Protein AF-A0A820CR18-F1 (afdb_monomer_lite)

Secondary structure (DSSP, 8-state):
--------------------------S--------GGGS-HHHHHHHHTTS-HHHHHHHHTTT-HHHHHHHHS--S-EEEEE-S--HHHHHHHIIIIITTTGGGEEEEEE--GGG--TTT--GGG-TT--EEEE--------

Structure (mmCIF, N/CA/C/O backbone):
data_AF-A0A820CR18-F1
#
_entry.id   AF-A0A820CR18-F1
#
loop_
_atom_site.group_PDB
_atom_site.id
_atom_site.type_symbol
_atom_site.label_atom_id
_atom_site.label_alt_id
_atom_site.label_comp_id
_atom_site.label_asym_id
_atom_site.label_entity_id
_atom_site.label_seq_id
_atom_site.pdbx_PDB_ins_code
_atom_site.Cartn_x
_atom_site.Cartn_y
_atom_site.Cartn_z
_atom_site.occupancy
_atom_site.B_iso_or_equiv
_atom_site.auth_seq_id
_atom_site.auth_comp_id
_atom_site.auth_asym_id
_atom_site.auth_atom_id
_atom_site.pdbx_PDB_model_num
ATOM 1 N N . MET A 1 1 ? 32.878 -56.232 15.216 1.00 34.22 1 MET A N 1
ATOM 2 C CA . MET A 1 1 ? 32.942 -56.951 13.922 1.00 34.22 1 MET A CA 1
ATOM 3 C C . MET A 1 1 ? 31.548 -57.465 13.567 1.00 34.22 1 MET A C 1
ATOM 5 O O . MET A 1 1 ? 30.880 -57.930 14.473 1.00 34.22 1 MET A O 1
ATOM 9 N N . VAL A 1 2 ? 31.172 -57.413 12.281 1.00 28.09 2 VAL A N 1
ATOM 10 C CA . VAL A 1 2 ? 30.219 -58.316 11.580 1.00 28.09 2 VAL A CA 1
ATOM 11 C C . VAL A 1 2 ? 28.723 -58.372 12.015 1.00 28.09 2 VAL A C 1
ATOM 13 O O . VAL A 1 2 ? 28.352 -58.999 12.995 1.00 28.09 2 VAL A O 1
ATOM 16 N N . ASN A 1 3 ? 27.881 -57.813 11.131 1.00 25.34 3 ASN A N 1
ATOM 17 C CA . ASN A 1 3 ? 26.556 -58.250 10.625 1.00 25.34 3 ASN A CA 1
ATOM 18 C C . ASN A 1 3 ? 25.290 -58.450 11.505 1.00 25.34 3 ASN A C 1
ATOM 20 O O . ASN A 1 3 ? 24.970 -59.542 11.963 1.00 25.34 3 ASN A O 1
ATOM 24 N N . THR A 1 4 ? 24.451 -57.405 11.512 1.00 41.53 4 THR A N 1
ATOM 25 C CA . THR A 1 4 ? 23.125 -57.323 10.831 1.00 41.53 4 THR A CA 1
ATOM 26 C C . THR A 1 4 ? 22.173 -58.541 10.691 1.00 41.53 4 THR A C 1
ATOM 28 O O . THR A 1 4 ? 22.429 -59.484 9.944 1.00 41.53 4 THR A O 1
ATOM 31 N N . LYS A 1 5 ? 20.929 -58.360 11.183 1.00 37.50 5 LYS A N 1
ATOM 32 C CA . LYS A 1 5 ? 19.626 -58.741 10.555 1.00 37.50 5 LYS A CA 1
ATOM 33 C C . LYS A 1 5 ? 18.623 -57.593 10.858 1.00 37.50 5 LYS A C 1
ATOM 35 O O . LYS A 1 5 ? 18.727 -57.025 11.936 1.00 37.50 5 LYS A O 1
ATOM 40 N N . ARG A 1 6 ? 17.829 -57.020 9.928 1.00 32.88 6 ARG A N 1
ATOM 41 C CA . ARG A 1 6 ? 16.625 -57.525 9.197 1.00 32.88 6 ARG A CA 1
ATOM 42 C C . ARG A 1 6 ? 15.501 -58.000 10.144 1.00 32.88 6 ARG A C 1
ATOM 44 O O . ARG A 1 6 ? 15.792 -58.852 10.968 1.00 32.88 6 ARG A O 1
ATOM 51 N N . LEU A 1 7 ? 14.218 -57.603 10.044 1.00 36.62 7 LEU A N 1
ATOM 52 C CA . LEU A 1 7 ? 13.467 -56.597 9.230 1.00 36.62 7 LEU A CA 1
ATOM 53 C C . LEU A 1 7 ? 12.620 -55.703 10.197 1.00 36.62 7 LEU A C 1
ATOM 55 O O . LEU A 1 7 ? 12.913 -55.755 11.385 1.00 36.62 7 LEU A O 1
ATOM 59 N N . ARG A 1 8 ? 11.609 -54.865 9.879 1.00 30.30 8 ARG A N 1
ATOM 60 C CA . ARG A 1 8 ? 10.745 -54.474 8.713 1.00 30.30 8 ARG A CA 1
ATOM 61 C C . ARG A 1 8 ? 10.287 -52.994 8.986 1.00 30.30 8 ARG A C 1
ATOM 63 O O . ARG A 1 8 ? 10.749 -52.454 9.984 1.00 30.30 8 ARG A O 1
ATOM 70 N N . SER A 1 9 ? 9.458 -52.230 8.256 1.00 37.28 9 SER A N 1
ATOM 71 C CA . SER A 1 9 ? 8.640 -52.342 7.025 1.00 37.28 9 SER A CA 1
ATOM 72 C C . SER A 1 9 ? 8.537 -50.945 6.356 1.00 37.28 9 SER A C 1
ATOM 74 O O . SER A 1 9 ? 8.331 -49.965 7.059 1.00 37.28 9 SER A O 1
ATOM 76 N N . GLU A 1 10 ? 8.844 -50.817 5.056 1.00 35.06 10 GLU A N 1
ATOM 77 C CA . GLU A 1 10 ? 7.872 -50.498 3.968 1.00 35.06 10 GLU A CA 1
ATOM 78 C C . GLU A 1 10 ? 7.430 -49.014 3.937 1.00 35.06 10 GLU A C 1
ATOM 80 O O . GLU A 1 10 ? 6.698 -48.559 4.802 1.00 35.06 10 GLU A O 1
ATOM 85 N N . SER A 1 11 ? 8.055 -48.176 3.091 1.00 34.25 11 SER A N 1
ATOM 86 C CA . SER A 1 11 ? 7.656 -47.828 1.698 1.00 34.25 11 SER A CA 1
ATOM 87 C C . SER A 1 11 ? 6.449 -46.874 1.626 1.00 34.25 11 SER A C 1
ATOM 89 O O . SER A 1 11 ? 5.500 -47.025 2.378 1.00 34.25 11 SER A O 1
ATOM 91 N N . PHE A 1 12 ? 6.385 -45.875 0.743 1.00 33.84 12 PHE A N 1
ATOM 92 C CA . PHE A 1 12 ? 7.052 -45.666 -0.556 1.00 33.84 12 PHE A CA 1
ATOM 93 C C . PHE A 1 12 ? 7.670 -44.235 -0.612 1.00 33.84 12 PHE A C 1
ATOM 95 O O . PHE A 1 12 ? 7.688 -43.566 0.414 1.00 33.84 12 PHE A O 1
ATOM 102 N N . TYR A 1 13 ? 8.222 -43.674 -1.698 1.00 31.39 13 TYR A N 1
ATOM 103 C CA . TYR A 1 13 ? 8.344 -44.068 -3.115 1.00 31.39 13 TYR A CA 1
ATOM 104 C C . TYR A 1 13 ? 9.679 -43.533 -3.682 1.00 31.39 13 TYR A C 1
ATOM 106 O O . TYR A 1 13 ? 10.180 -42.517 -3.209 1.00 31.39 13 TYR A O 1
ATOM 114 N N . ASN A 1 14 ? 10.230 -44.173 -4.720 1.00 32.28 14 ASN A N 1
ATOM 115 C CA . ASN A 1 14 ? 11.452 -43.713 -5.398 1.00 32.28 14 ASN A CA 1
ATOM 116 C C . ASN A 1 14 ? 11.125 -42.854 -6.630 1.00 32.28 14 ASN A C 1
ATOM 118 O O . ASN A 1 14 ? 10.334 -43.274 -7.475 1.00 32.28 14 ASN A O 1
ATOM 122 N N . PHE A 1 15 ? 11.784 -41.701 -6.778 1.00 34.50 15 PHE A N 1
ATOM 123 C CA . PHE A 1 15 ? 11.734 -40.909 -8.010 1.00 34.50 15 PHE A CA 1
ATOM 124 C C . PHE A 1 15 ? 12.711 -41.507 -9.033 1.00 34.50 15 PHE A C 1
ATOM 126 O O . PHE A 1 15 ? 13.923 -41.474 -8.833 1.00 34.50 15 PHE A O 1
ATOM 133 N N . HIS A 1 16 ? 12.188 -42.121 -10.097 1.00 38.78 16 HIS A N 1
ATOM 134 C CA . HIS A 1 16 ? 13.006 -42.863 -11.059 1.00 38.78 16 HIS A CA 1
ATOM 135 C C . HIS A 1 16 ? 13.619 -41.915 -12.100 1.00 38.78 16 HIS A C 1
ATOM 137 O O . HIS A 1 16 ? 12.968 -41.529 -13.071 1.00 38.78 16 HIS A O 1
ATOM 143 N N . GLU A 1 17 ? 14.884 -41.547 -11.905 1.00 44.19 17 GLU A N 1
ATOM 144 C CA . GLU A 1 17 ? 15.661 -40.791 -12.888 1.00 44.19 17 GLU A CA 1
ATOM 145 C C . GLU A 1 17 ? 15.965 -41.680 -14.105 1.00 44.19 17 GLU A C 1
ATOM 147 O O . GLU A 1 17 ? 16.818 -42.563 -14.050 1.00 44.19 17 GLU A O 1
ATOM 152 N N . ASN A 1 18 ? 15.237 -41.473 -15.207 1.00 35.06 18 ASN A N 1
ATOM 153 C CA . ASN A 1 18 ? 15.453 -42.181 -16.469 1.00 35.06 18 ASN A CA 1
ATOM 154 C C . ASN A 1 18 ? 15.849 -41.194 -17.571 1.00 35.06 18 ASN A C 1
ATOM 156 O O . ASN A 1 18 ? 15.022 -40.454 -18.111 1.00 35.06 18 ASN A O 1
ATOM 160 N N . ASN A 1 19 ? 17.129 -41.236 -17.936 1.00 46.75 19 ASN A N 1
ATOM 161 C CA . ASN A 1 19 ? 17.657 -40.589 -19.128 1.00 46.75 19 ASN A CA 1
ATOM 162 C C . ASN A 1 19 ? 17.122 -41.286 -20.388 1.00 46.75 19 ASN A C 1
ATOM 164 O O . ASN A 1 19 ? 17.729 -42.255 -20.822 1.00 46.75 19 ASN A O 1
ATOM 168 N N . ASP A 1 20 ? 16.037 -40.785 -20.993 1.00 48.50 20 ASP A N 1
ATOM 169 C CA . ASP A 1 20 ? 15.833 -40.911 -22.449 1.00 48.50 20 ASP A CA 1
ATOM 170 C C . ASP A 1 20 ? 14.748 -39.973 -23.018 1.00 48.50 20 ASP A C 1
ATOM 172 O O . ASP A 1 20 ? 13.651 -40.362 -23.427 1.00 48.50 20 ASP A O 1
ATOM 176 N N . ARG A 1 21 ? 15.077 -38.676 -23.094 1.00 44.03 21 ARG A N 1
ATOM 177 C CA . ARG A 1 21 ? 14.392 -37.718 -23.985 1.00 44.03 21 ARG A CA 1
ATOM 178 C C . ARG A 1 21 ? 15.366 -36.948 -24.877 1.00 44.03 21 ARG A C 1
ATOM 180 O O . ARG A 1 21 ? 15.210 -35.753 -25.107 1.00 44.03 21 ARG A O 1
ATOM 187 N N . LYS A 1 22 ? 16.321 -37.668 -25.479 1.00 48.06 22 LYS A N 1
ATOM 188 C CA . LYS A 1 22 ? 17.021 -37.210 -26.693 1.00 48.06 22 LYS A CA 1
ATOM 189 C C . L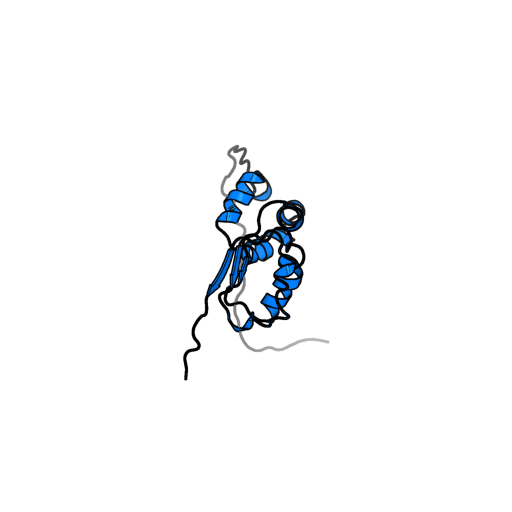YS A 1 22 ? 16.045 -37.169 -27.879 1.00 48.06 22 LYS A C 1
ATOM 191 O O . LYS A 1 22 ? 16.051 -38.044 -28.740 1.00 48.06 22 LYS A O 1
ATOM 196 N N . ARG A 1 23 ? 15.184 -36.150 -27.920 1.00 44.59 23 ARG A N 1
ATOM 197 C CA . ARG A 1 23 ? 14.387 -35.794 -29.101 1.00 44.59 23 ARG A CA 1
ATOM 198 C C . ARG A 1 23 ? 14.795 -34.411 -29.590 1.00 44.59 23 ARG A C 1
ATOM 200 O O . ARG A 1 23 ? 14.634 -33.429 -28.880 1.00 44.59 23 ARG A O 1
ATOM 207 N N . PHE A 1 24 ? 15.336 -34.409 -30.804 1.00 48.59 24 PHE A N 1
ATOM 208 C CA . PHE A 1 24 ? 15.628 -33.279 -31.680 1.00 48.59 24 PHE A CA 1
ATOM 209 C C . PHE A 1 24 ? 14.907 -31.962 -31.341 1.00 48.59 24 PHE A C 1
ATOM 211 O O . PHE A 1 24 ? 13.739 -31.789 -31.674 1.00 48.59 24 PHE A O 1
ATOM 218 N N . PHE A 1 25 ? 15.672 -31.006 -30.814 1.00 46.66 25 PHE A N 1
ATOM 219 C CA . PHE A 1 25 ? 15.452 -29.571 -31.018 1.00 46.66 25 PHE A CA 1
ATOM 220 C C . PHE A 1 25 ? 16.736 -28.955 -31.586 1.00 46.66 25 PHE A C 1
ATOM 222 O O . PHE A 1 25 ? 17.435 -28.175 -30.949 1.00 46.66 25 PHE A O 1
ATOM 229 N N . SER A 1 26 ? 17.078 -29.384 -32.802 1.00 54.31 26 SER A N 1
ATOM 230 C CA . SER A 1 26 ? 18.143 -28.813 -33.630 1.00 54.31 26 SER A CA 1
ATOM 231 C C . SER A 1 26 ? 17.513 -28.014 -34.775 1.00 54.31 26 SER A C 1
ATOM 233 O O . SER A 1 26 ? 17.586 -28.402 -35.941 1.00 54.31 26 SER A O 1
ATOM 235 N N . SER A 1 27 ? 16.832 -26.929 -34.418 1.00 47.41 27 SER A N 1
ATOM 236 C CA . SER A 1 27 ? 16.212 -25.978 -35.343 1.00 47.41 27 SER A CA 1
ATOM 237 C C . SER A 1 27 ? 16.427 -24.575 -34.793 1.00 47.41 27 SER A C 1
ATOM 239 O O . SER A 1 27 ? 16.018 -24.295 -33.671 1.00 47.41 27 SER A O 1
ATOM 241 N N . THR A 1 28 ? 17.094 -23.719 -35.562 1.00 50.09 28 THR A N 1
ATOM 242 C CA . THR A 1 28 ? 17.511 -22.385 -35.122 1.00 50.09 28 THR A CA 1
ATOM 243 C C . THR A 1 28 ? 16.316 -21.460 -34.902 1.00 50.09 28 THR A C 1
ATOM 245 O O . THR A 1 28 ? 15.797 -20.875 -35.852 1.00 50.09 28 THR A O 1
ATOM 248 N N . THR A 1 29 ? 15.929 -21.271 -33.646 1.00 51.88 29 THR A N 1
ATOM 249 C CA . THR A 1 29 ? 15.083 -20.165 -33.196 1.00 51.88 29 THR A CA 1
ATOM 250 C C . THR A 1 29 ? 15.903 -19.256 -32.282 1.00 51.88 29 THR A C 1
ATOM 252 O O . THR A 1 29 ? 16.451 -19.692 -31.272 1.00 51.88 29 THR A O 1
ATOM 255 N N . ASN A 1 30 ? 15.987 -17.965 -32.624 1.00 54.62 30 ASN A N 1
ATOM 256 C CA . ASN A 1 30 ? 16.325 -16.934 -31.640 1.00 54.62 30 ASN A CA 1
ATOM 257 C C . ASN A 1 30 ? 15.076 -16.707 -30.783 1.00 54.62 30 ASN A C 1
ATOM 259 O O . ASN A 1 30 ? 14.355 -15.724 -30.968 1.00 54.62 30 ASN A O 1
ATOM 263 N N . ASP A 1 31 ? 14.799 -17.651 -29.884 1.00 56.81 31 ASP A N 1
ATOM 264 C CA . ASP A 1 31 ? 13.739 -17.522 -28.890 1.00 56.81 31 ASP A CA 1
ATOM 265 C C . ASP A 1 31 ? 14.175 -16.474 -27.862 1.00 56.81 31 ASP A C 1
ATOM 267 O O . ASP A 1 31 ? 14.728 -16.767 -26.801 1.00 56.81 31 ASP A O 1
ATOM 271 N N . ASN A 1 32 ? 13.955 -15.210 -28.225 1.00 64.00 32 ASN A N 1
ATOM 272 C CA . ASN A 1 32 ? 14.108 -14.047 -27.364 1.00 64.00 32 ASN A CA 1
ATOM 273 C C . ASN A 1 32 ? 13.029 -14.106 -26.274 1.00 64.00 32 ASN A C 1
ATOM 275 O O . ASN A 1 32 ? 12.014 -13.416 -26.360 1.00 64.00 32 ASN A O 1
ATOM 279 N N . PHE A 1 33 ? 13.236 -14.954 -25.264 1.00 63.28 33 PHE A N 1
ATOM 280 C CA . PHE A 1 33 ? 12.344 -15.094 -24.117 1.00 63.28 33 PHE A CA 1
ATOM 281 C C . PHE A 1 33 ? 12.180 -13.741 -23.411 1.00 63.28 33 PHE A C 1
ATOM 283 O O . PHE A 1 33 ? 13.053 -13.288 -22.667 1.00 63.28 33 PHE A O 1
ATOM 290 N N . THR A 1 34 ? 11.046 -13.083 -23.651 1.00 79.81 34 THR A N 1
ATOM 291 C CA . THR A 1 34 ? 10.683 -11.816 -23.016 1.00 79.81 34 THR A CA 1
ATOM 292 C C . THR A 1 34 ? 10.360 -12.062 -21.547 1.00 79.81 34 THR A C 1
ATOM 294 O O . THR A 1 34 ? 9.282 -12.551 -21.211 1.00 79.81 34 THR A O 1
ATOM 297 N N . GLN A 1 35 ? 11.311 -11.742 -20.674 1.00 85.44 35 GLN A N 1
ATOM 298 C CA . GLN A 1 35 ? 11.136 -11.782 -19.224 1.00 85.44 35 GLN A CA 1
ATOM 299 C C . GLN A 1 35 ? 10.210 -10.647 -18.762 1.00 85.44 35 GLN A C 1
ATOM 301 O O . GLN A 1 35 ? 10.190 -9.571 -19.364 1.00 85.44 35 GLN A O 1
ATOM 306 N N . PHE A 1 36 ? 9.455 -10.866 -17.683 1.00 87.69 36 PHE A N 1
ATOM 307 C CA . PHE A 1 36 ? 8.552 -9.855 -17.114 1.00 87.69 36 PHE A CA 1
ATOM 308 C C . PHE A 1 36 ? 9.342 -8.625 -16.625 1.00 87.69 36 PHE A C 1
ATOM 310 O O . PHE A 1 36 ? 8.937 -7.477 -16.799 1.00 87.69 36 PHE A O 1
ATOM 317 N N . GLU A 1 37 ? 10.551 -8.880 -16.135 1.00 87.56 37 GLU A N 1
ATOM 318 C CA . GLU A 1 37 ? 11.604 -7.941 -15.758 1.00 87.56 37 GLU A CA 1
ATOM 319 C C . GLU A 1 37 ? 12.036 -6.990 -16.891 1.00 87.56 37 GLU A C 1
ATOM 321 O O . GLU A 1 37 ? 12.649 -5.958 -16.606 1.00 87.56 37 GLU A O 1
ATOM 326 N N . HIS A 1 38 ? 11.721 -7.307 -18.154 1.00 89.81 38 HIS A N 1
ATOM 327 C CA . HIS A 1 38 ? 12.035 -6.498 -19.340 1.00 89.81 38 HIS A CA 1
ATOM 328 C C . HIS A 1 38 ? 10.854 -5.657 -19.861 1.00 89.81 38 HIS A C 1
ATOM 330 O O . HIS A 1 38 ? 11.036 -4.901 -20.815 1.00 89.81 38 HIS A O 1
ATOM 336 N N . LEU A 1 39 ? 9.663 -5.735 -19.250 1.00 91.81 39 LEU A N 1
ATOM 337 C CA . LEU A 1 39 ? 8.563 -4.807 -19.553 1.00 91.81 39 LEU A CA 1
ATOM 338 C C . LEU A 1 39 ? 8.968 -3.356 -19.246 1.00 91.81 39 LEU A C 1
ATOM 340 O O . LEU A 1 39 ? 9.825 -3.114 -18.396 1.00 91.81 39 LEU A O 1
ATOM 344 N N . ALA A 1 40 ? 8.339 -2.380 -19.902 1.00 92.31 40 ALA A N 1
ATOM 345 C CA . ALA A 1 40 ? 8.509 -0.959 -19.584 1.00 92.31 40 ALA A CA 1
ATOM 346 C C . ALA A 1 40 ? 7.898 -0.617 -18.202 1.00 92.31 40 ALA A C 1
ATOM 348 O O . ALA A 1 40 ? 7.085 -1.386 -17.688 1.00 92.31 40 ALA A O 1
ATOM 349 N N . ASN A 1 41 ? 8.303 0.489 -17.563 1.00 91.75 41 ASN A N 1
ATOM 350 C CA . ASN A 1 41 ? 7.780 0.854 -16.230 1.00 91.75 41 ASN A CA 1
ATOM 351 C C . ASN A 1 41 ? 6.275 1.148 -16.296 1.00 91.75 41 ASN A C 1
ATOM 353 O O . ASN A 1 41 ? 5.521 0.753 -15.417 1.00 91.75 41 ASN A O 1
ATOM 357 N N . GLU A 1 42 ? 5.873 1.803 -17.377 1.00 91.00 42 GLU A N 1
ATOM 358 C CA . GLU A 1 42 ? 4.518 2.174 -17.757 1.00 91.00 42 GLU A CA 1
ATOM 359 C C . GLU A 1 42 ? 3.619 0.930 -17.779 1.00 91.00 42 GLU A C 1
ATOM 361 O O . GLU A 1 42 ? 2.667 0.850 -17.016 1.00 91.00 42 GLU A O 1
ATOM 366 N N . LEU A 1 43 ? 4.022 -0.107 -18.525 1.00 93.12 43 LEU A N 1
ATOM 367 C CA . LEU A 1 43 ? 3.294 -1.381 -18.613 1.00 93.12 43 LEU A CA 1
ATOM 368 C C . LEU A 1 43 ? 3.246 -2.152 -17.283 1.00 93.12 43 LEU A C 1
ATOM 370 O O . LEU A 1 43 ? 2.334 -2.943 -17.063 1.00 93.12 43 LEU A O 1
ATOM 374 N N . ILE A 1 44 ? 4.229 -1.964 -16.399 1.00 92.88 44 ILE A N 1
ATOM 375 C CA . ILE A 1 44 ? 4.212 -2.561 -15.055 1.00 92.88 44 ILE A CA 1
ATOM 376 C C . ILE A 1 44 ? 3.212 -1.823 -14.156 1.00 92.88 44 ILE A C 1
ATOM 378 O O . ILE A 1 44 ? 2.491 -2.479 -13.407 1.00 92.88 44 ILE A O 1
ATOM 382 N N . TYR A 1 45 ? 3.111 -0.496 -14.264 1.00 90.06 45 TYR A N 1
ATOM 383 C CA . TYR A 1 45 ? 2.076 0.277 -13.577 1.00 90.06 45 TYR A CA 1
ATOM 384 C C . TYR A 1 45 ? 0.671 -0.030 -14.122 1.00 90.06 45 TYR A C 1
ATOM 386 O O . TYR A 1 45 ? -0.218 -0.302 -13.320 1.00 90.06 45 TYR A O 1
ATOM 394 N N . ASP A 1 46 ? 0.498 -0.139 -15.446 1.00 89.75 46 ASP A N 1
ATOM 395 C CA . ASP A 1 46 ? -0.764 -0.576 -16.070 1.00 89.75 46 ASP A CA 1
ATOM 396 C C . ASP A 1 46 ? -1.234 -1.939 -15.520 1.00 89.75 46 ASP A C 1
ATOM 398 O O . ASP A 1 46 ? -2.426 -2.169 -15.347 1.00 89.75 46 ASP A O 1
ATOM 402 N N . ILE A 1 47 ? -0.305 -2.860 -15.225 1.00 90.88 47 ILE A N 1
ATOM 403 C CA . ILE A 1 47 ? -0.605 -4.164 -14.606 1.00 90.88 47 ILE A CA 1
ATOM 404 C C . ILE A 1 47 ? -0.913 -4.023 -13.109 1.00 90.88 47 ILE A C 1
ATOM 406 O O . ILE A 1 47 ? -1.778 -4.732 -12.589 1.00 90.88 47 ILE A O 1
ATOM 410 N N . PHE A 1 48 ? -0.217 -3.129 -12.405 1.00 89.44 48 PHE A N 1
ATOM 411 C CA . PHE A 1 48 ? -0.437 -2.870 -10.982 1.00 89.44 48 PHE A CA 1
ATOM 412 C C . PHE A 1 48 ? -1.809 -2.231 -10.709 1.00 89.44 48 PHE A C 1
ATOM 414 O O . PHE A 1 48 ? -2.421 -2.577 -9.703 1.00 89.44 48 PHE A O 1
ATOM 421 N N . ASP A 1 49 ? -2.364 -1.423 -11.613 1.00 86.00 49 ASP A N 1
ATOM 422 C CA . ASP A 1 49 ? -3.711 -0.839 -11.456 1.00 86.00 49 ASP A CA 1
ATOM 423 C C . ASP A 1 49 ? -4.847 -1.889 -11.382 1.00 86.00 49 ASP A C 1
ATOM 425 O O . ASP A 1 49 ? -5.924 -1.611 -10.847 1.00 86.00 49 ASP A O 1
ATOM 429 N N . TYR A 1 50 ? -4.616 -3.125 -11.849 1.00 88.75 50 TYR A N 1
ATOM 430 C CA . TYR A 1 50 ? -5.556 -4.252 -11.706 1.00 88.75 50 TYR A CA 1
ATOM 431 C C . TYR A 1 50 ? -5.363 -5.077 -10.421 1.00 88.75 50 TYR A C 1
ATOM 433 O O . TYR A 1 50 ? -6.127 -6.017 -10.173 1.00 88.75 50 TYR A O 1
ATOM 441 N N . LEU A 1 51 ? -4.349 -4.775 -9.609 1.00 88.00 51 LEU A N 1
ATOM 442 C CA . LEU A 1 51 ? -3.959 -5.547 -8.430 1.00 88.00 51 LEU A CA 1
ATOM 443 C C . LEU A 1 51 ? -4.066 -4.698 -7.158 1.00 88.00 51 LEU A C 1
ATOM 445 O O . LEU A 1 51 ? -3.871 -3.490 -7.166 1.00 88.00 51 LEU A O 1
ATOM 449 N N . ASP A 1 52 ? -4.336 -5.340 -6.019 1.00 84.88 52 ASP A N 1
ATOM 450 C CA . ASP A 1 52 ? -4.206 -4.630 -4.745 1.00 84.88 52 ASP A CA 1
ATOM 451 C C . ASP A 1 52 ? -2.733 -4.473 -4.349 1.00 84.88 52 ASP A C 1
ATOM 453 O O . ASP A 1 52 ? -1.941 -5.412 -4.479 1.00 84.88 52 ASP A O 1
ATOM 457 N N . PHE A 1 53 ? -2.383 -3.311 -3.799 1.00 87.81 53 PHE A N 1
ATOM 458 C CA . PHE A 1 53 ? -1.006 -2.985 -3.446 1.00 87.81 53 PHE A CA 1
ATOM 459 C C . PHE A 1 53 ? -0.398 -3.902 -2.373 1.00 87.81 53 PHE A C 1
ATOM 461 O O . PHE A 1 53 ? 0.815 -4.110 -2.386 1.00 87.81 53 PHE A O 1
ATOM 468 N N . TYR A 1 54 ? -1.200 -4.548 -1.517 1.00 86.62 54 TYR A N 1
ATOM 469 C CA . TYR A 1 54 ? -0.701 -5.611 -0.640 1.00 86.62 54 TYR A CA 1
ATOM 470 C C . TYR A 1 54 ? -0.165 -6.795 -1.455 1.00 86.62 54 TYR A C 1
ATOM 472 O O . TYR A 1 54 ? 0.959 -7.239 -1.224 1.00 86.62 54 TYR A O 1
ATOM 480 N N . HIS A 1 55 ? -0.925 -7.265 -2.451 1.00 88.19 55 HIS A N 1
ATOM 481 C CA . HIS A 1 55 ? -0.496 -8.358 -3.326 1.00 88.19 55 HIS A CA 1
ATOM 482 C C . HIS A 1 55 ? 0.712 -7.957 -4.175 1.00 88.19 55 HIS A C 1
ATOM 484 O O . HIS A 1 55 ? 1.631 -8.764 -4.335 1.00 88.19 55 HIS A O 1
ATOM 490 N N . ILE A 1 56 ? 0.746 -6.717 -4.677 1.00 91.12 56 ILE A N 1
ATOM 491 C CA . ILE A 1 56 ? 1.895 -6.189 -5.422 1.00 91.12 56 ILE A CA 1
ATOM 492 C C . ILE A 1 56 ? 3.150 -6.191 -4.538 1.00 91.12 56 ILE A C 1
ATOM 494 O O . ILE A 1 56 ? 4.166 -6.773 -4.921 1.00 91.12 56 ILE A O 1
ATOM 498 N N . TYR A 1 57 ? 3.076 -5.608 -3.338 1.00 89.12 57 TYR A N 1
ATOM 499 C CA . TYR A 1 57 ? 4.182 -5.576 -2.380 1.00 89.12 57 TYR A CA 1
ATOM 500 C C . TYR A 1 57 ? 4.701 -6.984 -2.076 1.00 89.12 57 TYR A C 1
ATOM 502 O O . TYR A 1 57 ? 5.875 -7.272 -2.318 1.00 89.12 57 TYR A O 1
ATOM 510 N N . THR A 1 58 ? 3.828 -7.895 -1.635 1.00 89.38 58 THR A N 1
ATOM 511 C CA . THR A 1 58 ? 4.242 -9.254 -1.253 1.00 89.38 58 THR A CA 1
ATOM 512 C C . THR A 1 58 ? 4.816 -10.072 -2.410 1.00 89.38 58 THR A C 1
ATOM 514 O O . THR A 1 58 ? 5.615 -10.971 -2.160 1.00 89.38 58 THR A O 1
ATOM 517 N N . SER A 1 59 ? 4.429 -9.777 -3.658 1.00 91.31 59 SER A N 1
ATOM 518 C CA . SER A 1 59 ? 4.854 -10.549 -4.836 1.00 91.31 59 SER A CA 1
ATOM 519 C C . SER A 1 59 ? 6.105 -9.982 -5.511 1.00 91.31 59 SER A C 1
ATOM 521 O O . SER A 1 59 ? 6.963 -10.754 -5.928 1.00 91.31 59 SER A O 1
ATOM 523 N N . PHE A 1 60 ? 6.228 -8.653 -5.625 1.00 91.38 60 PHE A N 1
ATOM 524 C CA . PHE A 1 60 ? 7.242 -8.006 -6.473 1.00 91.38 60 PHE A CA 1
ATOM 525 C C . PHE A 1 60 ? 8.386 -7.332 -5.699 1.00 91.38 60 PHE A C 1
ATOM 527 O O . PHE A 1 60 ? 9.496 -7.245 -6.225 1.00 91.38 60 PHE A O 1
ATOM 534 N N . PHE A 1 61 ? 8.178 -6.901 -4.447 1.00 89.69 61 PHE A N 1
ATOM 535 C CA . PHE A 1 61 ? 9.158 -6.091 -3.697 1.00 89.69 61 PHE A CA 1
ATOM 536 C C . PHE A 1 61 ? 10.521 -6.773 -3.494 1.00 89.69 61 PHE A C 1
ATOM 538 O O . PHE A 1 61 ? 11.553 -6.105 -3.478 1.00 89.69 61 PHE A O 1
ATOM 545 N N . ASN A 1 62 ? 10.529 -8.103 -3.365 1.00 89.06 62 ASN A N 1
ATOM 546 C CA . ASN A 1 62 ? 11.740 -8.897 -3.137 1.00 89.06 62 ASN A CA 1
ATOM 547 C C . ASN A 1 62 ? 12.330 -9.526 -4.414 1.00 89.06 62 ASN A C 1
ATOM 549 O O . ASN A 1 62 ? 13.348 -10.208 -4.320 1.00 89.06 62 ASN A O 1
ATOM 553 N N . LEU A 1 63 ? 11.729 -9.325 -5.597 1.00 90.75 63 LEU A N 1
ATOM 554 C CA . LEU A 1 63 ? 12.210 -9.953 -6.838 1.00 90.75 63 LEU A CA 1
ATOM 555 C C . LEU A 1 63 ? 13.511 -9.321 -7.344 1.00 90.75 63 LEU A C 1
ATOM 557 O O . LEU A 1 63 ? 14.453 -10.029 -7.689 1.00 90.75 63 LEU A O 1
ATOM 561 N N . ASN A 1 64 ? 13.570 -7.988 -7.407 1.00 90.25 64 ASN A N 1
ATOM 562 C CA . ASN A 1 64 ? 14.772 -7.247 -7.792 1.00 90.25 64 ASN A CA 1
ATOM 563 C C . ASN A 1 64 ? 14.702 -5.772 -7.350 1.00 90.25 64 ASN A C 1
ATOM 565 O O . ASN A 1 64 ? 13.653 -5.257 -6.958 1.00 90.25 64 ASN A O 1
ATOM 569 N N . PHE A 1 65 ? 15.838 -5.075 -7.451 1.00 91.38 65 PHE A N 1
ATOM 570 C CA . PHE A 1 65 ? 15.961 -3.659 -7.085 1.00 91.38 65 PHE A CA 1
ATOM 571 C C . PHE A 1 65 ? 15.009 -2.737 -7.868 1.00 91.38 65 PHE A C 1
ATOM 573 O O . PHE A 1 65 ? 14.490 -1.782 -7.294 1.00 91.38 65 PHE A O 1
ATOM 580 N N . ARG A 1 66 ? 14.737 -3.030 -9.150 1.00 92.69 66 ARG A N 1
ATOM 581 C CA . ARG A 1 66 ? 13.837 -2.224 -9.989 1.00 92.69 66 ARG A CA 1
ATOM 582 C C . ARG A 1 66 ? 12.411 -2.258 -9.441 1.00 92.69 66 ARG A C 1
ATOM 584 O O . ARG A 1 66 ? 11.857 -1.197 -9.182 1.00 92.69 66 ARG A O 1
ATOM 591 N N . PHE A 1 67 ? 11.839 -3.441 -9.204 1.00 92.06 67 PHE A N 1
ATOM 592 C CA . PHE A 1 67 ? 10.497 -3.549 -8.617 1.00 92.06 67 PHE A CA 1
ATOM 593 C C . PHE A 1 67 ? 10.428 -2.932 -7.221 1.00 92.06 67 PHE A C 1
ATOM 595 O O . PHE A 1 67 ? 9.464 -2.239 -6.917 1.00 92.06 67 PHE A O 1
ATOM 602 N N . ARG A 1 68 ? 11.466 -3.099 -6.393 1.00 90.62 68 ARG A N 1
ATOM 603 C CA . ARG A 1 68 ? 11.534 -2.431 -5.087 1.00 90.62 68 ARG A CA 1
ATOM 604 C C . ARG A 1 68 ? 11.472 -0.903 -5.213 1.00 90.62 68 ARG A C 1
ATOM 606 O O . ARG A 1 68 ? 10.704 -0.272 -4.494 1.00 90.62 68 ARG A O 1
ATOM 613 N N . SER A 1 69 ? 12.222 -0.320 -6.1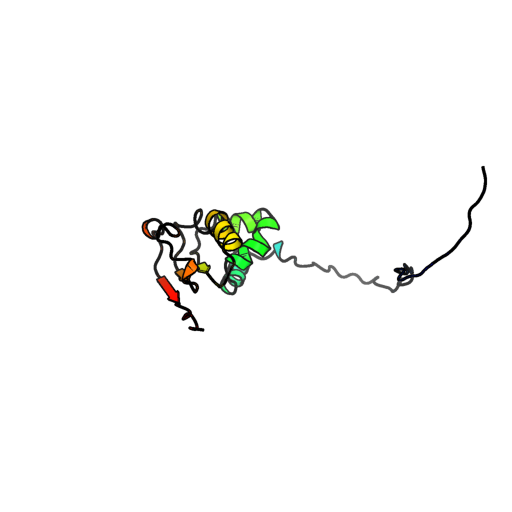48 1.00 89.75 69 SER A N 1
ATOM 614 C CA . SER A 1 69 ? 12.216 1.126 -6.402 1.00 89.75 69 SER A CA 1
ATOM 615 C C . SER A 1 69 ? 10.863 1.619 -6.941 1.00 89.75 69 SER A C 1
ATOM 617 O O . SER A 1 69 ? 10.334 2.606 -6.440 1.00 89.75 69 SER A O 1
ATOM 619 N N . LEU A 1 70 ? 10.213 0.867 -7.841 1.00 90.06 70 LEU A N 1
ATOM 620 C CA . LEU A 1 70 ? 8.848 1.162 -8.323 1.00 90.06 70 LEU A CA 1
ATOM 621 C C . LEU A 1 70 ? 7.772 1.147 -7.214 1.00 90.06 70 LEU A C 1
ATOM 623 O O . LEU A 1 70 ? 6.677 1.666 -7.425 1.00 90.06 70 LEU A O 1
ATOM 627 N N . LEU A 1 71 ? 8.058 0.572 -6.039 1.00 88.69 71 LEU A N 1
ATOM 628 C CA . LEU A 1 71 ? 7.127 0.496 -4.906 1.00 88.69 71 LEU A CA 1
ATOM 629 C C . LEU A 1 71 ? 7.459 1.457 -3.75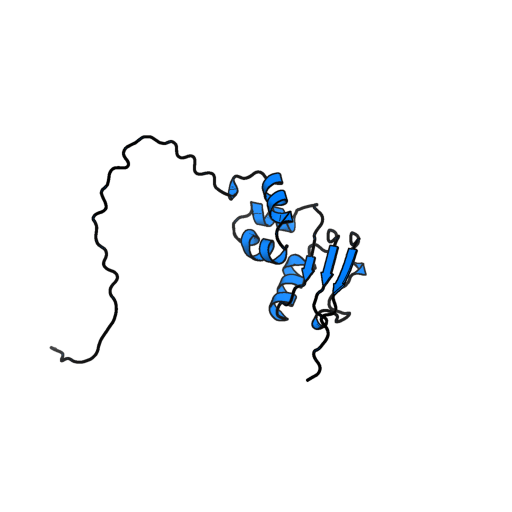3 1.00 88.69 71 LEU A C 1
ATOM 631 O O . LEU A 1 71 ? 6.549 1.808 -3.002 1.00 88.69 71 LEU A O 1
ATOM 635 N N . ILE A 1 72 ? 8.717 1.892 -3.617 1.00 84.75 72 ILE A N 1
ATOM 636 C CA . ILE A 1 72 ? 9.158 2.855 -2.588 1.00 84.75 72 ILE A CA 1
ATOM 637 C C . ILE A 1 72 ? 9.270 4.272 -3.163 1.00 84.75 72 ILE A C 1
ATOM 639 O O . ILE A 1 72 ? 8.717 5.210 -2.600 1.00 84.75 72 ILE A O 1
ATOM 643 N N . ASP A 1 73 ? 9.974 4.424 -4.285 1.00 84.62 73 ASP A N 1
ATOM 644 C CA . ASP A 1 73 ? 10.432 5.717 -4.811 1.00 84.62 73 ASP A CA 1
ATOM 645 C C . ASP A 1 73 ? 9.444 6.331 -5.825 1.00 84.62 73 ASP A C 1
ATOM 647 O O . ASP A 1 73 ? 9.709 7.373 -6.426 1.00 84.62 73 ASP A O 1
ATOM 651 N N . SER A 1 74 ? 8.302 5.671 -6.049 1.00 85.00 74 SER A N 1
ATOM 652 C CA . SER A 1 74 ? 7.297 6.090 -7.025 1.00 85.00 74 SER A CA 1
ATOM 653 C C . SER A 1 74 ? 6.488 7.292 -6.543 1.00 85.00 74 SER A C 1
ATOM 655 O O . SER A 1 74 ? 5.928 7.297 -5.448 1.00 85.00 74 SER A O 1
ATOM 657 N N . THR A 1 75 ? 6.365 8.296 -7.410 1.00 85.69 75 THR A N 1
ATOM 658 C CA . THR A 1 75 ? 5.517 9.479 -7.209 1.00 85.69 75 THR A CA 1
ATOM 659 C C . THR A 1 75 ? 4.045 9.239 -7.552 1.00 85.69 75 THR A C 1
ATOM 661 O O . THR A 1 75 ? 3.239 10.156 -7.397 1.00 85.69 75 THR A O 1
ATOM 664 N N . LEU A 1 76 ? 3.674 8.042 -8.023 1.00 86.38 76 LEU A N 1
ATOM 665 C CA . LEU A 1 76 ? 2.288 7.733 -8.374 1.00 86.38 76 LEU A CA 1
ATOM 666 C C . LEU A 1 76 ? 1.385 7.660 -7.128 1.00 86.38 76 LEU A C 1
ATOM 668 O O . LEU A 1 76 ? 1.858 7.241 -6.062 1.00 86.38 76 LEU A O 1
ATOM 672 N N . PRO A 1 77 ? 0.091 8.017 -7.251 1.00 89.00 77 PRO A N 1
ATOM 673 C CA . PRO A 1 77 ? -0.892 7.827 -6.187 1.00 89.00 77 PRO A CA 1
ATOM 674 C C . PRO A 1 77 ? -0.972 6.368 -5.711 1.00 89.00 77 PRO A C 1
ATOM 676 O O . PRO A 1 77 ? -0.644 5.439 -6.453 1.00 89.00 77 PRO A O 1
ATOM 679 N N . LEU A 1 78 ? -1.371 6.163 -4.456 1.00 89.56 78 LEU A N 1
ATOM 680 C CA . LEU A 1 78 ? -1.365 4.859 -3.800 1.00 89.56 78 LEU A CA 1
ATOM 681 C C . LEU A 1 78 ? -2.739 4.474 -3.236 1.00 89.56 78 LEU A C 1
ATOM 683 O O . LEU A 1 78 ? -3.102 4.816 -2.108 1.00 89.56 78 LEU A O 1
ATOM 687 N N . ASN A 1 79 ? -3.430 3.634 -4.004 1.00 90.25 79 ASN A N 1
ATOM 688 C CA . ASN A 1 79 ? -4.658 2.958 -3.612 1.00 90.25 79 ASN A CA 1
ATOM 689 C C . ASN A 1 79 ? -4.389 1.871 -2.550 1.00 90.25 79 ASN A C 1
ATOM 691 O O . ASN A 1 79 ? -3.812 0.824 -2.850 1.00 90.25 79 ASN A O 1
ATOM 695 N N . ILE A 1 80 ? -4.858 2.076 -1.316 1.00 89.44 80 ILE A N 1
ATOM 696 C CA . ILE A 1 80 ? -4.799 1.081 -0.232 1.00 89.44 80 ILE A CA 1
ATOM 697 C C . ILE A 1 80 ? -6.180 0.452 -0.013 1.00 89.44 80 ILE A C 1
ATOM 699 O O . ILE A 1 80 ? -7.122 1.152 0.363 1.00 89.44 80 ILE A O 1
ATOM 703 N N . ASN A 1 81 ? -6.300 -0.878 -0.133 1.00 88.25 81 ASN A N 1
ATOM 704 C CA . ASN A 1 81 ? -7.489 -1.613 0.313 1.00 88.25 81 ASN A CA 1
ATOM 705 C C . ASN A 1 81 ? -7.158 -2.563 1.472 1.00 88.25 81 ASN A C 1
ATOM 707 O O . ASN A 1 81 ? -6.569 -3.629 1.302 1.00 88.25 81 ASN A O 1
ATOM 711 N N . LEU A 1 82 ? -7.618 -2.225 2.673 1.00 85.19 82 LEU A N 1
ATOM 712 C CA . LEU A 1 82 ? -7.538 -3.104 3.832 1.00 85.19 82 LEU A CA 1
ATOM 713 C C . LEU A 1 82 ? -8.702 -4.100 3.826 1.00 85.19 82 LEU A C 1
ATOM 715 O O . LEU A 1 82 ? -9.785 -3.856 4.371 1.00 85.19 82 LEU A O 1
ATOM 719 N N . PHE A 1 83 ? -8.453 -5.229 3.166 1.00 78.69 83 PHE A N 1
ATOM 720 C CA . PHE A 1 83 ? -9.280 -6.434 3.207 1.00 78.69 83 PHE A CA 1
ATOM 721 C C . PHE A 1 83 ? -9.204 -7.145 4.577 1.00 78.69 83 PHE A C 1
ATOM 723 O O . PHE A 1 83 ? -8.519 -6.710 5.504 1.00 78.69 83 PHE A O 1
ATOM 730 N N . LEU A 1 84 ? -9.911 -8.272 4.711 1.00 76.12 84 LEU A N 1
ATOM 731 C CA . LEU A 1 84 ? -9.880 -9.146 5.8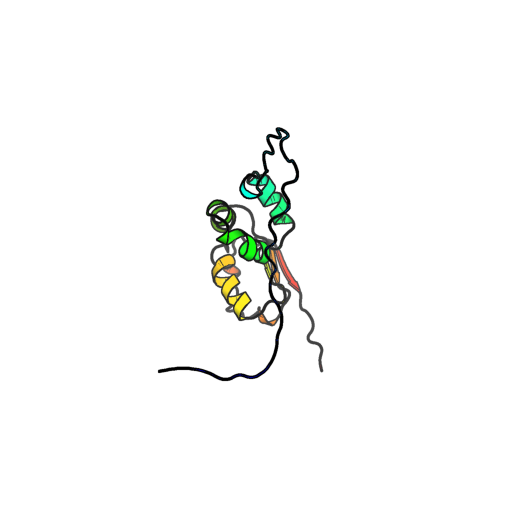90 1.00 76.12 84 LEU A CA 1
ATOM 732 C C . LEU A 1 84 ? -8.531 -9.884 6.021 1.00 76.12 84 LEU A C 1
ATOM 734 O O . LEU A 1 84 ? -8.420 -11.069 5.721 1.00 76.12 84 LEU A O 1
ATOM 738 N N . MET A 1 85 ? -7.509 -9.167 6.487 1.00 80.06 85 MET A N 1
ATOM 739 C CA . MET A 1 85 ? -6.199 -9.706 6.871 1.00 80.06 85 MET A CA 1
ATOM 740 C C . MET A 1 85 ? -6.061 -9.838 8.399 1.00 80.06 85 MET A C 1
ATOM 742 O O . MET A 1 85 ? -6.796 -9.210 9.165 1.00 80.06 85 MET A O 1
ATOM 746 N N . SER A 1 86 ? -5.110 -10.662 8.852 1.00 83.19 86 SER A N 1
ATOM 747 C CA . SER A 1 86 ? -4.837 -10.867 10.283 1.00 83.19 86 SER A CA 1
ATOM 748 C C . SER A 1 86 ? -4.192 -9.634 10.936 1.00 83.19 86 SER A C 1
ATOM 750 O O . SER A 1 86 ? -3.588 -8.811 10.250 1.00 83.19 86 SER A O 1
ATOM 752 N N . LYS A 1 87 ? -4.247 -9.520 12.274 1.00 80.56 87 LYS A N 1
ATOM 753 C CA . LYS A 1 87 ? -3.621 -8.395 12.999 1.00 80.56 87 LYS A CA 1
ATOM 754 C C . LYS A 1 87 ? -2.098 -8.328 12.802 1.00 80.56 87 LYS A C 1
ATOM 756 O O . LYS A 1 87 ? -1.551 -7.234 12.730 1.00 80.56 87 LYS A O 1
ATOM 761 N N . THR A 1 88 ? -1.408 -9.465 12.700 1.00 84.31 88 THR A N 1
ATOM 762 C CA . THR A 1 88 ? 0.045 -9.492 12.453 1.00 84.31 88 THR A CA 1
ATOM 763 C C . THR A 1 88 ? 0.376 -9.066 11.026 1.00 84.31 88 THR A C 1
ATOM 765 O O . THR A 1 88 ? 1.213 -8.184 10.852 1.00 84.31 88 THR A O 1
ATOM 768 N N . THR A 1 89 ? -0.344 -9.599 10.032 1.00 84.69 89 THR A N 1
ATOM 769 C CA . THR A 1 89 ? -0.250 -9.177 8.620 1.00 84.69 89 THR A CA 1
ATOM 770 C C . THR A 1 89 ? -0.495 -7.677 8.468 1.00 84.69 89 THR A C 1
ATOM 772 O O . THR A 1 89 ? 0.269 -6.982 7.804 1.00 84.69 89 THR A O 1
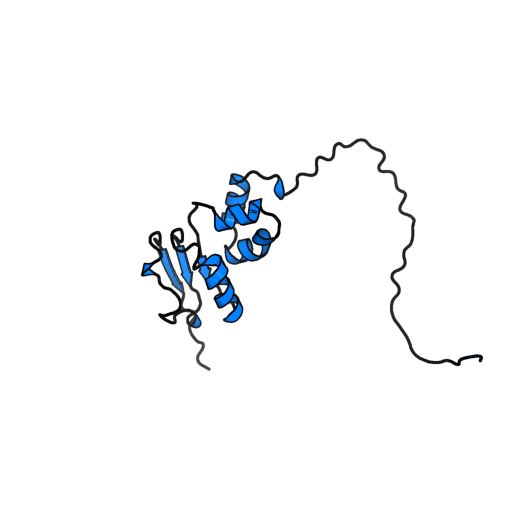ATOM 775 N N . PHE A 1 90 ? -1.538 -7.171 9.130 1.00 84.69 90 PHE A N 1
ATOM 776 C CA . PHE A 1 90 ? -1.883 -5.758 9.120 1.00 84.69 90 PHE A CA 1
ATOM 777 C C . PHE A 1 90 ? -0.778 -4.890 9.731 1.00 84.69 90 PHE A C 1
ATOM 779 O O . PHE A 1 90 ? -0.374 -3.909 9.114 1.00 84.69 90 PHE A O 1
ATOM 786 N N . ASN A 1 91 ? -0.255 -5.258 10.906 1.00 84.56 91 ASN A N 1
ATOM 787 C CA . ASN A 1 91 ? 0.831 -4.514 11.540 1.00 84.56 91 ASN A CA 1
ATOM 788 C C . ASN A 1 91 ? 2.064 -4.429 10.623 1.00 84.56 91 ASN A C 1
ATOM 790 O O . ASN A 1 91 ? 2.631 -3.353 10.483 1.00 84.56 91 ASN A O 1
ATOM 794 N N . GLN A 1 92 ? 2.449 -5.532 9.971 1.00 85.75 92 GLN A N 1
ATOM 795 C CA . GLN A 1 92 ? 3.567 -5.550 9.018 1.00 85.75 92 GLN A CA 1
ATOM 796 C C . GLN A 1 92 ? 3.305 -4.609 7.834 1.00 85.75 92 GLN A C 1
ATOM 798 O O . GLN A 1 92 ? 4.103 -3.716 7.574 1.00 85.75 92 GLN A O 1
ATOM 803 N N . TYR A 1 93 ? 2.143 -4.723 7.186 1.00 85.81 93 TYR A N 1
ATOM 804 C CA . TYR A 1 93 ? 1.762 -3.846 6.072 1.00 85.81 93 TYR A CA 1
ATOM 805 C C . TYR A 1 93 ? 1.679 -2.360 6.471 1.00 85.81 93 TYR A C 1
ATOM 807 O O . TYR A 1 93 ? 1.986 -1.473 5.672 1.00 85.81 93 TYR A O 1
ATOM 815 N N . ASN A 1 94 ? 1.311 -2.069 7.721 1.00 86.31 94 ASN A N 1
ATOM 816 C CA . ASN A 1 94 ? 1.263 -0.710 8.243 1.00 86.31 94 ASN A CA 1
ATOM 817 C C . ASN A 1 94 ? 2.654 -0.072 8.384 1.00 86.31 94 ASN A C 1
ATOM 819 O O . ASN A 1 94 ? 2.819 1.090 8.013 1.00 86.31 94 ASN A O 1
ATOM 823 N N . GLU A 1 95 ? 3.641 -0.815 8.893 1.00 86.69 95 GLU A N 1
ATOM 824 C CA . GLU A 1 95 ? 5.022 -0.328 9.018 1.00 86.69 95 GLU A CA 1
ATOM 825 C C . GLU A 1 95 ? 5.765 -0.315 7.674 1.00 86.69 95 GLU A C 1
ATOM 827 O O . GLU A 1 95 ? 6.470 0.651 7.388 1.00 86.69 95 GLU A O 1
ATOM 832 N N . ASP A 1 96 ? 5.580 -1.343 6.843 1.00 85.38 96 ASP A N 1
ATOM 833 C CA . ASP A 1 96 ? 6.319 -1.514 5.586 1.00 85.38 96 ASP A CA 1
ATOM 834 C C . ASP A 1 96 ? 5.789 -0.626 4.448 1.00 85.38 96 ASP A C 1
ATOM 836 O O . ASP A 1 96 ? 6.568 -0.140 3.628 1.00 85.38 96 ASP A O 1
ATOM 840 N N . ILE A 1 97 ? 4.466 -0.424 4.373 1.00 87.44 97 ILE A N 1
ATOM 841 C CA . ILE A 1 97 ? 3.808 0.253 3.245 1.00 87.44 97 ILE A CA 1
ATOM 842 C C . ILE A 1 97 ? 3.043 1.503 3.666 1.00 87.44 97 ILE A C 1
ATOM 844 O O . ILE A 1 97 ? 3.311 2.574 3.116 1.00 87.44 97 ILE A O 1
ATOM 848 N N . ILE A 1 98 ? 2.097 1.406 4.606 1.00 88.25 98 ILE A N 1
ATOM 849 C CA . ILE A 1 98 ? 1.174 2.525 4.873 1.00 88.25 98 ILE A CA 1
ATOM 850 C C . ILE A 1 98 ? 1.937 3.737 5.416 1.00 88.25 98 ILE A C 1
ATOM 852 O O . ILE A 1 98 ? 1.750 4.845 4.916 1.00 88.25 98 ILE A O 1
ATOM 856 N N . LYS A 1 99 ? 2.823 3.536 6.401 1.00 87.94 99 LYS A N 1
ATOM 857 C CA . LYS A 1 99 ? 3.631 4.603 7.012 1.00 87.94 99 LYS A CA 1
ATOM 858 C C . LYS A 1 99 ? 4.624 5.262 6.041 1.00 87.94 99 LYS A C 1
ATOM 860 O O . LYS A 1 99 ? 4.577 6.487 5.946 1.00 87.94 99 LYS A O 1
ATOM 865 N N . PRO A 1 100 ? 5.477 4.535 5.288 1.00 87.44 100 PRO A N 1
ATOM 866 C CA . PRO A 1 100 ? 6.418 5.174 4.363 1.00 87.44 100 PRO A CA 1
ATOM 867 C C . PRO A 1 100 ? 5.737 5.940 3.225 1.00 87.44 100 PRO A C 1
ATOM 869 O O . PRO A 1 100 ? 6.258 6.955 2.774 1.00 87.44 100 PRO A O 1
ATOM 872 N N . ASN A 1 101 ? 4.557 5.491 2.781 1.00 87.81 101 ASN A N 1
ATOM 873 C CA . ASN A 1 101 ? 3.883 6.047 1.608 1.00 87.81 101 ASN A CA 1
ATOM 874 C C . ASN A 1 101 ? 2.739 7.029 1.934 1.00 87.81 101 ASN A C 1
ATOM 876 O O . ASN A 1 101 ? 2.052 7.464 1.012 1.00 87.81 101 ASN A O 1
ATOM 880 N N . GLN A 1 102 ? 2.531 7.425 3.201 1.00 89.19 102 GLN A N 1
ATOM 881 C CA . GLN A 1 102 ? 1.420 8.305 3.627 1.00 89.19 102 GLN A CA 1
ATOM 882 C C . GLN A 1 102 ? 1.188 9.516 2.714 1.00 89.19 102 GLN A C 1
ATOM 884 O O . GLN A 1 102 ? 0.046 9.859 2.422 1.00 89.19 102 GLN A O 1
ATOM 889 N N . GLN A 1 103 ? 2.268 10.153 2.251 1.00 89.88 103 GLN A N 1
ATOM 890 C CA . GLN A 1 103 ? 2.201 11.386 1.463 1.00 89.88 103 GLN A CA 1
ATOM 891 C C . GLN A 1 103 ? 1.609 11.192 0.057 1.00 89.88 103 GLN A C 1
ATOM 893 O O . GLN A 1 103 ? 1.188 12.176 -0.545 1.00 89.88 103 GLN A O 1
ATOM 898 N N . ARG A 1 104 ? 1.548 9.955 -0.461 1.00 90.81 104 ARG A N 1
ATOM 899 C CA . ARG A 1 104 ? 0.999 9.624 -1.791 1.00 90.81 104 ARG A CA 1
ATOM 900 C C . ARG A 1 104 ? -0.255 8.742 -1.762 1.00 90.81 104 ARG A C 1
ATOM 902 O O . ARG A 1 104 ? -0.781 8.425 -2.821 1.00 90.81 104 ARG A O 1
ATOM 909 N N . ILE A 1 105 ? -0.755 8.368 -0.581 1.00 91.88 105 ILE A N 1
ATOM 910 C CA . ILE A 1 105 ? -2.048 7.678 -0.447 1.00 91.88 105 ILE A CA 1
ATOM 911 C C . ILE A 1 105 ? -3.168 8.641 -0.854 1.00 91.88 105 ILE A C 1
ATOM 913 O O . ILE A 1 105 ? -3.321 9.698 -0.243 1.00 91.88 105 ILE A O 1
ATOM 917 N N . ASP A 1 106 ? -3.953 8.256 -1.858 1.00 92.94 106 ASP A N 1
ATOM 918 C CA . ASP A 1 106 ? -5.065 9.026 -2.426 1.00 92.94 106 ASP A CA 1
ATOM 919 C C . ASP A 1 106 ? -6.430 8.376 -2.153 1.00 92.94 106 ASP A C 1
ATOM 921 O O . ASP A 1 106 ? -7.394 9.076 -1.823 1.00 92.94 106 ASP A O 1
ATOM 925 N N . ILE A 1 107 ? -6.501 7.043 -2.205 1.00 91.44 107 ILE A N 1
ATOM 926 C CA . ILE A 1 107 ? -7.660 6.253 -1.781 1.00 91.44 107 ILE A CA 1
ATOM 927 C C . ILE A 1 107 ? -7.265 5.313 -0.644 1.00 91.44 107 ILE A C 1
ATOM 929 O O . ILE A 1 107 ? -6.364 4.484 -0.769 1.00 91.44 107 ILE A O 1
ATOM 933 N N . PHE A 1 108 ? -8.009 5.389 0.458 1.00 90.38 108 PHE A N 1
ATOM 934 C CA . PHE A 1 108 ? -7.878 4.485 1.594 1.00 90.38 108 PHE A CA 1
ATOM 935 C C . PHE A 1 108 ? -9.217 3.798 1.867 1.00 90.38 108 PHE A C 1
ATOM 937 O O . PHE A 1 108 ? -10.164 4.407 2.368 1.00 90.38 108 PHE A O 1
ATOM 944 N N . ARG A 1 109 ? -9.321 2.513 1.523 1.00 88.94 109 ARG A N 1
ATOM 945 C CA . ARG A 1 109 ? -10.509 1.682 1.750 1.00 88.94 109 ARG A CA 1
ATOM 946 C C . ARG A 1 109 ? -10.261 0.726 2.909 1.00 88.94 109 ARG A C 1
ATOM 948 O O . ARG A 1 109 ? -9.284 -0.015 2.897 1.00 88.94 109 ARG A O 1
ATOM 955 N N . VAL A 1 110 ? -11.179 0.672 3.872 1.00 85.19 110 VAL A N 1
ATOM 956 C CA . VAL A 1 110 ? -11.093 -0.231 5.030 1.00 85.19 110 VAL A CA 1
ATOM 957 C C . VAL A 1 110 ? -12.373 -1.046 5.156 1.00 85.19 110 VAL A C 1
ATOM 959 O O . VAL A 1 110 ? -13.451 -0.483 5.343 1.00 85.19 110 VAL A O 1
ATOM 962 N N . LYS A 1 111 ? -12.250 -2.377 5.071 1.00 81.00 111 LYS A N 1
ATOM 963 C CA . LYS A 1 111 ? -13.376 -3.330 5.131 1.00 81.00 111 LYS A CA 1
ATOM 964 C C . LYS A 1 111 ? -13.510 -4.055 6.481 1.00 81.00 111 LYS A C 1
ATOM 966 O O . LYS A 1 111 ? -14.245 -5.034 6.589 1.00 81.00 111 LYS A O 1
ATOM 971 N N . ASN A 1 112 ? -12.759 -3.638 7.504 1.00 69.12 112 ASN A N 1
ATOM 972 C CA . ASN A 1 112 ? -12.674 -4.336 8.788 1.00 69.12 112 ASN A CA 1
ATOM 973 C C . ASN A 1 112 ? -12.709 -3.359 9.977 1.00 69.12 112 ASN A C 1
ATOM 975 O O . ASN A 1 112 ? -11.826 -2.518 10.134 1.00 69.12 112 ASN A O 1
ATOM 979 N N . TYR A 1 113 ? -13.709 -3.514 10.849 1.00 62.19 113 TYR A N 1
ATOM 980 C CA . TYR A 1 113 ? -13.893 -2.683 12.043 1.00 62.19 113 TYR A CA 1
ATOM 981 C C . TYR A 1 113 ? -12.722 -2.779 13.038 1.00 62.19 113 TYR A C 1
ATOM 983 O O . TYR A 1 113 ? -12.370 -1.784 13.666 1.00 62.19 113 TYR A O 1
ATOM 991 N N . TYR A 1 114 ? -12.057 -3.936 13.145 1.00 62.94 114 TYR A N 1
ATOM 992 C CA . TYR A 1 114 ? -10.940 -4.137 14.082 1.00 62.94 114 TYR A CA 1
ATOM 993 C C . TYR A 1 114 ? -9.670 -3.337 13.739 1.00 62.94 114 TYR A C 1
ATOM 995 O O . TYR A 1 114 ? -8.735 -3.321 14.537 1.00 62.94 114 TYR A O 1
ATOM 1003 N N . MET A 1 115 ? -9.627 -2.678 12.577 1.00 63.47 115 MET A N 1
ATOM 1004 C CA . MET A 1 115 ? -8.543 -1.768 12.184 1.00 63.47 115 MET A CA 1
ATOM 1005 C C . MET A 1 115 ? -8.809 -0.311 12.604 1.00 63.47 115 MET A C 1
ATOM 1007 O O . MET A 1 115 ? -7.910 0.515 12.502 1.00 63.47 115 MET A O 1
ATOM 1011 N N . PHE A 1 116 ? -10.003 0.014 13.120 1.00 60.88 116 PHE A N 1
ATOM 1012 C CA . PHE A 1 116 ? -10.361 1.356 13.603 1.00 60.88 116 PHE A CA 1
ATOM 1013 C C . PHE A 1 116 ? -10.099 1.574 15.101 1.00 60.88 116 PHE A C 1
ATOM 1015 O O . PHE A 1 116 ? -10.920 2.148 15.818 1.00 60.88 116 PHE A O 1
ATOM 1022 N N . ASP A 1 117 ? -8.909 1.196 15.572 1.00 64.38 117 ASP A N 1
ATOM 1023 C CA . ASP A 1 117 ? -8.321 1.919 16.704 1.00 64.38 117 ASP A CA 1
ATOM 1024 C C . ASP A 1 117 ? -7.838 3.289 16.186 1.00 64.38 117 ASP A C 1
ATOM 1026 O O . ASP A 1 117 ? -7.194 3.397 15.141 1.00 64.38 117 ASP A O 1
ATOM 1030 N N . LYS A 1 118 ? -8.160 4.365 16.913 1.00 55.16 118 LYS A N 1
ATOM 1031 C CA . LYS A 1 118 ? -7.766 5.739 16.559 1.00 55.16 118 LYS A CA 1
ATOM 1032 C C . LYS A 1 118 ? -6.247 5.934 16.541 1.00 55.16 118 LYS A C 1
ATOM 1034 O O . LYS A 1 118 ? -5.772 6.870 15.908 1.00 55.16 118 LYS A O 1
ATOM 1039 N N . ASN A 1 119 ? -5.499 5.058 17.210 1.00 60.56 119 ASN A N 1
ATOM 1040 C CA . ASN A 1 119 ? -4.037 5.055 17.200 1.00 60.56 119 ASN A CA 1
ATOM 1041 C C . ASN A 1 119 ? -3.438 4.376 15.953 1.00 60.56 119 ASN A C 1
ATOM 1043 O O . ASN A 1 119 ? -2.239 4.501 15.712 1.00 60.56 119 ASN A O 1
ATOM 1047 N N . THR A 1 120 ? -4.237 3.641 15.172 1.00 66.81 120 THR A N 1
ATOM 1048 C CA . THR A 1 120 ? -3.747 2.840 14.041 1.00 66.81 120 THR A CA 1
ATOM 1049 C C . THR A 1 120 ? -3.472 3.678 12.793 1.00 66.81 120 THR A C 1
ATOM 1051 O O . THR A 1 120 ? -2.446 3.472 12.147 1.00 66.81 120 THR A O 1
ATOM 1054 N N . PHE A 1 121 ? -4.334 4.649 12.474 1.00 71.25 121 PHE A N 1
ATOM 1055 C CA . PHE A 1 121 ? -4.192 5.489 11.281 1.00 71.25 121 PHE A CA 1
ATOM 1056 C C . PHE A 1 121 ? -4.169 6.975 11.626 1.00 71.25 121 PHE A C 1
ATOM 1058 O O . PHE A 1 121 ? -5.187 7.582 11.959 1.00 71.25 121 PHE A O 1
ATOM 1065 N N . LEU A 1 122 ? -3.002 7.591 11.452 1.00 72.75 122 LEU A N 1
ATOM 1066 C CA . LEU A 1 122 ? -2.844 9.040 11.496 1.00 72.75 122 LEU A CA 1
ATOM 1067 C C . LEU A 1 122 ? -3.232 9.639 10.135 1.00 72.75 122 LEU A C 1
ATOM 1069 O O . LEU A 1 122 ? -2.382 10.104 9.381 1.00 72.75 122 LEU A O 1
ATOM 1073 N N . PHE A 1 123 ? -4.530 9.619 9.809 1.00 76.62 123 PHE A N 1
ATOM 1074 C CA . PHE A 1 123 ? -5.067 10.171 8.552 1.00 76.62 123 PHE A CA 1
ATOM 1075 C C . PHE A 1 123 ? -4.678 11.640 8.318 1.00 76.62 123 PHE A C 1
ATOM 1077 O O . PHE A 1 123 ? -4.520 12.061 7.180 1.00 76.62 123 PHE A O 1
ATOM 1084 N N . SER A 1 124 ? -4.436 12.402 9.389 1.00 79.00 124 SER A N 1
ATOM 1085 C CA . SER A 1 124 ? -3.902 13.771 9.346 1.00 79.00 124 SER A CA 1
ATOM 1086 C C . SER A 1 124 ? -2.505 13.899 8.721 1.00 79.00 124 SER A C 1
ATOM 1088 O O . SER A 1 124 ? -2.087 15.012 8.416 1.00 79.00 124 SER A O 1
ATOM 1090 N N . GLN A 1 125 ? -1.779 12.792 8.534 1.00 84.50 125 GLN A N 1
ATOM 1091 C CA . GLN A 1 125 ? -0.488 12.746 7.842 1.00 84.50 125 GLN A CA 1
ATOM 1092 C C . GLN A 1 125 ? -0.628 12.393 6.350 1.00 84.50 125 GLN A C 1
ATOM 1094 O O . GLN A 1 125 ? 0.337 12.544 5.605 1.00 84.50 125 GLN A O 1
ATOM 1099 N N . MET A 1 126 ? -1.800 11.935 5.895 1.00 89.00 126 MET A N 1
ATOM 1100 C CA . MET A 1 126 ? -2.044 11.529 4.506 1.00 89.00 126 MET A CA 1
ATOM 1101 C C . MET A 1 126 ? -2.517 12.726 3.670 1.00 89.00 126 MET A C 1
ATOM 1103 O O . MET A 1 126 ? -3.692 12.836 3.331 1.00 89.00 126 MET A O 1
ATOM 1107 N N . ILE A 1 127 ? -1.607 13.657 3.362 1.00 89.44 127 ILE A N 1
ATOM 1108 C CA . ILE A 1 127 ? -1.955 14.951 2.737 1.00 89.44 127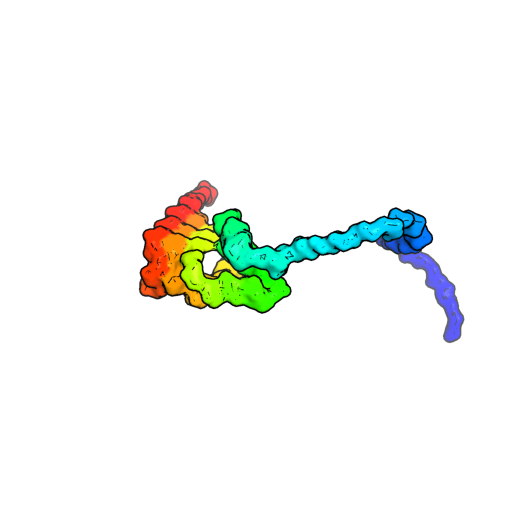 ILE A CA 1
ATOM 1109 C C . ILE A 1 127 ? -2.608 14.836 1.349 1.00 89.44 127 ILE A C 1
ATOM 1111 O O . ILE A 1 127 ? -3.309 15.754 0.934 1.00 89.44 127 ILE A O 1
ATOM 1115 N N . SER A 1 128 ? -2.391 13.717 0.651 1.00 92.38 128 SER A N 1
ATOM 1116 C CA . SER A 1 128 ? -2.947 13.442 -0.681 1.00 92.38 128 SER A CA 1
ATOM 1117 C C . SER A 1 128 ? -4.276 12.677 -0.650 1.00 92.38 128 SER A C 1
ATOM 1119 O O . SER A 1 128 ? -4.822 12.395 -1.715 1.00 92.38 128 SER A O 1
ATOM 1121 N N . LEU A 1 129 ? -4.809 12.341 0.534 1.00 93.50 129 LEU A N 1
ATOM 1122 C CA . LEU A 1 129 ? -5.999 11.501 0.685 1.00 93.50 129 LEU A CA 1
ATOM 1123 C C . LEU A 1 129 ? -7.256 12.214 0.166 1.00 93.50 129 LEU A C 1
ATOM 1125 O O . LEU A 1 129 ? -7.794 13.111 0.814 1.00 93.50 129 LEU A O 1
ATOM 1129 N N . GLN A 1 130 ? -7.756 11.765 -0.983 1.00 94.12 130 GLN A N 1
ATOM 1130 C CA . GLN A 1 130 ? -8.978 12.270 -1.612 1.00 94.12 130 GLN A CA 1
ATOM 1131 C C . GLN A 1 130 ? -10.207 11.441 -1.218 1.00 94.12 130 GLN A C 1
ATOM 1133 O O . GLN A 1 130 ? -11.295 11.993 -1.062 1.00 94.12 130 GLN A O 1
ATOM 1138 N N . THR A 1 131 ? -10.049 10.122 -1.042 1.00 92.81 131 THR A N 1
ATOM 1139 C CA . THR A 1 131 ? -11.180 9.202 -0.834 1.00 92.81 131 THR A CA 1
ATOM 1140 C C . THR A 1 131 ? -10.941 8.250 0.340 1.00 92.81 131 THR A C 1
ATOM 1142 O O . THR A 1 131 ? -10.122 7.337 0.261 1.00 92.81 131 THR A O 1
ATOM 1145 N N . LEU A 1 132 ? -11.719 8.402 1.415 1.00 90.00 132 LEU A N 1
ATOM 1146 C CA . LEU A 1 132 ? -11.771 7.460 2.539 1.00 90.00 132 LEU A CA 1
ATOM 1147 C C . LEU A 1 132 ? -13.045 6.605 2.439 1.00 90.00 132 LEU A C 1
ATOM 1149 O O . LEU A 1 132 ? -14.153 7.130 2.540 1.00 90.00 132 LEU A O 1
ATOM 1153 N N . ILE A 1 133 ? -12.900 5.290 2.252 1.00 88.75 133 ILE A N 1
ATOM 1154 C CA . ILE A 1 133 ? -14.027 4.356 2.085 1.00 88.75 133 ILE A CA 1
ATOM 1155 C C . ILE A 1 133 ? -14.131 3.451 3.313 1.00 88.75 133 ILE A C 1
ATOM 1157 O O . ILE A 1 133 ? -13.247 2.633 3.571 1.00 88.75 133 ILE A O 1
ATOM 1161 N N . LEU A 1 134 ? -15.234 3.580 4.053 1.00 84.81 134 LEU A N 1
ATOM 1162 C CA . LEU A 1 134 ? -15.496 2.837 5.286 1.00 84.81 134 LEU A CA 1
ATOM 1163 C C . LEU A 1 134 ? -16.568 1.765 5.046 1.00 84.81 134 LEU A C 1
ATOM 1165 O O . LEU A 1 134 ? -17.759 2.065 4.994 1.00 84.81 134 LEU A O 1
ATOM 1169 N N . GLU A 1 135 ? -16.152 0.509 4.895 1.00 81.94 135 GLU A N 1
ATOM 1170 C CA . GLU A 1 135 ? -17.050 -0.628 4.667 1.00 81.94 135 GLU A CA 1
ATOM 1171 C C . GLU A 1 135 ? -17.223 -1.453 5.948 1.00 81.94 135 GLU A C 1
ATOM 1173 O O . GLU A 1 135 ? -16.436 -2.348 6.264 1.00 81.94 135 GLU A O 1
ATOM 1178 N N . THR A 1 136 ? -18.285 -1.165 6.700 1.00 69.75 136 THR A N 1
ATOM 1179 C CA . THR A 1 136 ? -18.608 -1.897 7.930 1.00 69.75 136 THR A CA 1
ATOM 1180 C C . THR A 1 136 ? -19.276 -3.236 7.614 1.00 69.75 136 THR A C 1
ATOM 1182 O O . THR A 1 136 ? -20.497 -3.312 7.448 1.00 69.75 136 THR A O 1
ATOM 1185 N N . VAL A 1 137 ? -18.501 -4.323 7.588 1.00 57.50 137 VAL A N 1
ATOM 1186 C CA . VAL A 1 137 ? -19.074 -5.676 7.682 1.00 57.50 137 VAL A CA 1
ATOM 1187 C C . VAL A 1 137 ? -19.768 -5.791 9.042 1.00 57.50 137 VAL A C 1
ATOM 1189 O O . VAL A 1 137 ? -19.127 -5.672 10.086 1.00 57.50 137 VAL A O 1
ATOM 1192 N N . ARG A 1 138 ? -21.095 -5.970 9.034 1.00 55.38 138 ARG A N 1
ATOM 1193 C CA . ARG A 1 138 ? -21.894 -6.112 10.261 1.00 55.38 138 ARG A CA 1
ATOM 1194 C C . ARG A 1 138 ? -21.404 -7.323 11.052 1.00 55.38 138 ARG A C 1
ATOM 1196 O O . ARG A 1 138 ? -21.227 -8.394 10.473 1.00 55.38 138 ARG A O 1
ATOM 1203 N N . SER A 1 139 ? -21.269 -7.186 12.369 1.00 47.78 139 SER A N 1
ATOM 1204 C CA . SER A 1 139 ? -21.181 -8.358 13.235 1.00 47.78 139 SER A CA 1
ATOM 1205 C C . SER A 1 139 ? -22.473 -9.163 13.102 1.00 47.78 139 SER A C 1
ATOM 1207 O O . SER A 1 139 ? -23.570 -8.650 13.331 1.00 47.78 139 SER A O 1
ATOM 1209 N N . VAL A 1 140 ? -22.348 -10.435 12.724 1.00 45.44 140 VAL A N 1
ATOM 1210 C CA . VAL A 1 140 ? -23.435 -11.393 12.915 1.00 45.44 140 VAL A CA 1
ATOM 1211 C C . VAL A 1 140 ? -23.565 -11.584 14.421 1.00 45.44 140 VAL A C 1
ATOM 1213 O O . VAL A 1 140 ? -22.631 -12.061 15.061 1.00 45.44 140 VAL A O 1
ATOM 1216 N N . GLN A 1 141 ? -24.691 -11.161 14.991 1.00 43.94 141 GLN A N 1
ATOM 1217 C CA . GLN A 1 141 ? -25.022 -11.494 16.371 1.00 43.94 141 GLN A CA 1
ATOM 1218 C C . GLN A 1 141 ? -25.380 -12.985 16.421 1.00 43.94 141 GLN A C 1
ATOM 1220 O O . GLN A 1 141 ? -26.350 -13.408 15.791 1.00 43.94 141 GLN A O 1
ATOM 1225 N N . MET A 1 142 ? -24.559 -13.749 17.139 1.00 37.78 142 MET A N 1
ATOM 1226 C CA . MET A 1 142 ? -24.815 -15.110 17.617 1.00 37.78 142 MET A CA 1
ATOM 1227 C C . MET A 1 142 ? -24.824 -15.074 19.144 1.00 37.78 142 MET A C 1
ATOM 1229 O O . MET A 1 142 ? -23.986 -14.319 19.690 1.00 37.78 142 MET A O 1
#

Foldseek 3Di:
DDDDDDDDDDDDDDDDDDPDPPDDPPDDDPCPPDDPVNDDLVVVVVVCVVDAVLCLCVPQCPPDPVSVCSQQVDLAAHAHAADPDDPVSLVCCLVPHCVSCLQRHAEHAYQDPVCPDVVNDPNVSNVNHNYYHYHDPDDDDD

Radius of gyration: 25.6 Å; chains: 1; bounding box: 58×74×53 Å

pLDDT: mean 73.61, std 20.71, range [25.34, 94.12]

Organism: NCBI:txid433720

Sequence (142 aa):
MVNTKRLRSESFYNFHENNDRKRFFSSTTNDNFTQFEHLANELIYDIFDYLDFYHIYTSFFNLNFRFRSLLIDSTLPLNINLFLMSKTTFNQYNEDIIKPNQQRIDIFRVKNYYMFDKNTFLFSQMISLQTLILETVRSVQM